Protein AF-A0A961QWP5-F1 (afdb_monomer_lite)

Structure (mmCIF, N/CA/C/O backbone):
data_AF-A0A961QWP5-F1
#
_entry.id   AF-A0A961QWP5-F1
#
loop_
_atom_site.group_PDB
_atom_site.id
_atom_site.type_symbol
_atom_site.label_atom_id
_atom_site.label_alt_id
_atom_site.label_comp_id
_atom_site.label_asym_id
_atom_site.label_entity_id
_atom_site.label_seq_id
_atom_site.pdbx_PDB_ins_code
_atom_site.Cartn_x
_atom_site.Cartn_y
_atom_site.Cartn_z
_atom_site.occupancy
_atom_site.B_iso_or_equiv
_atom_site.auth_seq_id
_atom_site.auth_comp_id
_atom_site.auth_asym_id
_atom_site.auth_atom_id
_atom_site.pdbx_PDB_model_num
ATOM 1 N N . ASN A 1 1 ? -11.222 8.319 4.436 1.00 88.38 1 ASN A N 1
ATOM 2 C CA . ASN A 1 1 ? -12.295 7.533 5.080 1.00 88.38 1 ASN A CA 1
ATOM 3 C C . ASN A 1 1 ? -13.578 7.627 4.243 1.00 88.38 1 ASN A C 1
ATOM 5 O O . ASN A 1 1 ? -14.447 8.426 4.560 1.00 88.38 1 ASN A O 1
ATOM 9 N N . ILE A 1 2 ? -13.669 6.879 3.132 1.00 93.62 2 ILE A N 1
ATOM 10 C CA . ILE A 1 2 ? -14.854 6.896 2.240 1.00 93.62 2 ILE A CA 1
ATOM 11 C C . ILE A 1 2 ? -16.058 6.235 2.928 1.00 93.62 2 ILE A C 1
ATOM 13 O O . ILE A 1 2 ? -17.167 6.757 2.859 1.00 93.62 2 ILE A O 1
ATOM 17 N N . ASN A 1 3 ? -15.812 5.143 3.657 1.00 93.44 3 ASN A N 1
ATOM 18 C CA . ASN A 1 3 ? -16.840 4.331 4.316 1.00 93.44 3 ASN A CA 1
ATOM 19 C C . ASN A 1 3 ? -17.416 4.976 5.587 1.00 93.44 3 ASN A C 1
ATOM 21 O O . ASN A 1 3 ? -18.357 4.441 6.160 1.00 93.44 3 ASN A O 1
ATOM 25 N N . ARG A 1 4 ? -16.859 6.115 6.029 1.00 95.19 4 ARG A N 1
ATOM 26 C CA . ARG A 1 4 ? -17.236 6.824 7.267 1.00 95.19 4 ARG A CA 1
ATOM 27 C C . ARG A 1 4 ? -17.205 5.923 8.507 1.00 95.19 4 ARG A C 1
ATOM 29 O O . ARG A 1 4 ? -18.017 6.084 9.411 1.00 95.19 4 ARG A O 1
ATOM 36 N N . PHE A 1 5 ? -16.268 4.978 8.532 1.00 96.38 5 PHE A N 1
ATOM 37 C CA . PHE A 1 5 ? -16.066 4.099 9.676 1.00 96.38 5 PHE A CA 1
ATOM 38 C C . PHE A 1 5 ? -15.504 4.903 10.848 1.00 96.38 5 PHE A C 1
ATOM 40 O O . PHE A 1 5 ? -14.561 5.674 10.652 1.00 96.38 5 PHE A O 1
ATOM 47 N N . CYS A 1 6 ? -16.098 4.731 12.026 1.00 96.62 6 CYS A N 1
ATOM 48 C CA . CYS A 1 6 ? -15.694 5.374 13.268 1.00 96.62 6 CYS A CA 1
ATOM 49 C C . CYS A 1 6 ? -15.703 4.312 14.363 1.00 96.62 6 CYS A C 1
ATOM 51 O O . CYS A 1 6 ? -16.760 3.749 14.648 1.00 96.62 6 CYS A O 1
ATOM 53 N N . ASP A 1 7 ? -14.546 4.061 14.963 1.00 97.56 7 ASP A N 1
ATOM 54 C CA . ASP A 1 7 ? -14.388 3.074 16.022 1.00 97.56 7 ASP A CA 1
ATOM 55 C C . ASP A 1 7 ? -13.255 3.514 16.972 1.00 97.56 7 ASP A C 1
ATOM 57 O O . ASP A 1 7 ? -12.120 3.697 16.520 1.00 97.56 7 ASP A O 1
ATOM 61 N N . PRO A 1 8 ? -13.537 3.728 18.272 1.00 97.88 8 PRO A N 1
ATOM 62 C CA . PRO A 1 8 ? -12.533 4.227 19.211 1.00 97.88 8 PRO A CA 1
ATOM 63 C C . PRO A 1 8 ? -11.336 3.289 19.412 1.00 97.88 8 PRO A C 1
ATOM 65 O O . PRO A 1 8 ? -10.234 3.765 19.686 1.00 97.88 8 PRO A O 1
ATOM 68 N N . GLU A 1 9 ? -11.535 1.971 19.296 1.00 97.62 9 GLU A N 1
ATOM 69 C CA . GLU A 1 9 ? -10.457 0.986 19.419 1.00 97.62 9 GLU A CA 1
ATOM 70 C C . GLU A 1 9 ? -9.510 1.084 18.219 1.00 97.62 9 GLU A C 1
ATOM 72 O O . GLU A 1 9 ? -8.292 1.176 18.394 1.00 97.62 9 GLU A O 1
ATOM 77 N N . TYR A 1 10 ? -10.066 1.157 17.008 1.00 98.06 10 TYR A N 1
ATOM 78 C CA . TYR A 1 10 ? -9.311 1.383 15.783 1.00 98.06 10 TYR A CA 1
ATOM 79 C C . TYR A 1 10 ? -8.496 2.679 15.858 1.00 98.06 10 TYR A C 1
ATOM 81 O O . TYR A 1 10 ? -7.305 2.679 15.544 1.00 98.06 10 TYR A O 1
ATOM 89 N N . ASP A 1 11 ? -9.111 3.778 16.303 1.00 98.19 11 ASP A N 1
ATOM 90 C CA . ASP A 1 11 ? -8.446 5.080 16.403 1.00 98.19 11 ASP A CA 1
ATOM 91 C C . ASP A 1 11 ? -7.285 5.055 17.410 1.00 98.19 11 ASP A C 1
ATOM 93 O O . ASP A 1 11 ? -6.192 5.549 17.112 1.00 98.19 11 ASP A O 1
ATOM 97 N N . ALA A 1 12 ? -7.480 4.432 18.578 1.00 98.50 12 ALA A N 1
ATOM 98 C CA . ALA A 1 12 ? -6.433 4.273 19.587 1.00 98.50 12 ALA A CA 1
ATOM 99 C C . ALA A 1 12 ? -5.267 3.411 19.074 1.00 98.50 12 ALA A C 1
ATOM 101 O O . ALA A 1 12 ? -4.095 3.768 19.232 1.00 98.50 12 ALA A O 1
ATOM 102 N N . LEU A 1 13 ? -5.580 2.300 18.409 1.00 98.31 13 LEU A N 1
ATOM 103 C CA . LEU A 1 13 ? -4.584 1.389 17.86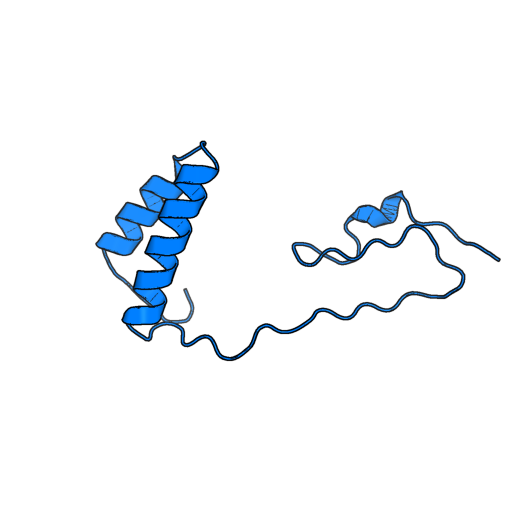1 1.00 98.31 13 LEU A CA 1
ATOM 104 C C . LEU A 1 13 ? -3.821 2.019 16.681 1.00 98.31 13 LEU A C 1
ATOM 106 O O . LEU A 1 13 ? -2.605 1.851 16.550 1.00 98.31 13 LEU A O 1
ATOM 110 N N . HIS A 1 14 ? -4.500 2.812 15.852 1.00 98.12 14 HIS A N 1
ATOM 111 C CA . HIS A 1 14 ? -3.869 3.597 14.797 1.00 98.12 14 HIS A CA 1
ATOM 112 C C . HIS A 1 14 ? -2.949 4.678 15.382 1.00 98.12 14 HIS A C 1
ATOM 114 O O . HIS A 1 14 ? -1.820 4.836 14.914 1.00 98.12 14 HIS A O 1
ATOM 120 N N . ALA A 1 15 ? -3.365 5.373 16.446 1.00 98.44 15 ALA A N 1
ATOM 121 C CA . ALA A 1 15 ? -2.504 6.323 17.147 1.00 98.44 15 ALA A CA 1
ATOM 122 C C . ALA A 1 15 ? -1.222 5.644 17.664 1.00 98.44 15 ALA A C 1
ATOM 124 O O . ALA A 1 15 ? -0.124 6.158 17.437 1.00 98.44 15 ALA A O 1
ATOM 125 N N . GLN A 1 16 ? -1.329 4.445 18.247 1.00 98.31 16 GLN A N 1
ATOM 126 C CA . GLN A 1 16 ? -0.162 3.647 18.634 1.00 98.31 16 GLN A CA 1
ATOM 127 C C . GLN A 1 16 ? 0.736 3.306 17.432 1.00 98.31 16 GLN A C 1
ATOM 129 O O . GLN A 1 16 ? 1.960 3.445 17.520 1.00 98.31 16 GLN A O 1
ATOM 134 N N . LEU A 1 17 ? 0.160 2.911 16.289 1.00 98.31 17 LEU A N 1
ATOM 135 C CA . LEU A 1 17 ? 0.931 2.621 15.074 1.00 98.31 17 LEU A CA 1
ATOM 136 C C . LEU A 1 17 ? 1.781 3.822 14.637 1.00 98.31 17 LEU A C 1
ATOM 138 O O . LEU A 1 17 ? 2.933 3.643 14.236 1.00 98.31 17 LEU A O 1
ATOM 142 N N . THR A 1 18 ? 1.239 5.042 14.717 1.00 98.12 18 THR A N 1
ATOM 143 C CA . THR A 1 18 ? 1.972 6.260 14.322 1.00 98.12 18 THR A CA 1
ATOM 144 C C . THR A 1 18 ? 3.202 6.536 15.186 1.00 98.12 18 THR A C 1
ATOM 146 O O . THR A 1 18 ? 4.159 7.131 14.701 1.00 98.12 18 THR A O 1
ATOM 149 N N . GLN A 1 19 ? 3.212 6.049 16.428 1.00 98.12 19 GLN A N 1
ATOM 150 C CA . GLN A 1 19 ? 4.314 6.220 17.380 1.00 98.12 19 GLN A CA 1
ATOM 151 C C . GLN A 1 19 ? 5.259 5.006 17.440 1.00 98.12 19 GLN A C 1
ATOM 153 O O . GLN A 1 19 ? 6.289 5.048 18.110 1.00 98.12 19 GLN A O 1
ATOM 158 N N . THR A 1 20 ? 4.936 3.913 16.744 1.00 97.88 20 THR A N 1
ATOM 159 C CA . THR A 1 20 ? 5.705 2.663 16.798 1.00 97.88 20 THR A CA 1
ATOM 160 C C . THR A 1 20 ? 6.801 2.641 15.731 1.00 97.88 20 THR A C 1
ATOM 162 O O . THR A 1 20 ? 6.503 2.675 14.536 1.00 97.88 20 THR A O 1
ATOM 165 N N . ALA A 1 21 ? 8.066 2.516 16.146 1.00 97.75 21 ALA A N 1
ATOM 166 C CA . ALA A 1 21 ? 9.218 2.444 15.237 1.00 97.75 21 ALA A CA 1
ATOM 167 C C . ALA A 1 21 ? 9.585 1.013 14.801 1.00 97.75 21 ALA A C 1
ATOM 169 O O . ALA A 1 21 ? 9.950 0.799 13.647 1.00 97.75 21 ALA A O 1
ATOM 170 N N . ASN A 1 22 ? 9.495 0.035 15.709 1.00 98.31 22 ASN A N 1
ATOM 171 C CA . ASN A 1 22 ? 9.895 -1.346 15.433 1.00 98.31 22 ASN A CA 1
ATOM 172 C C . ASN A 1 22 ? 9.011 -1.977 14.336 1.00 98.31 22 ASN A C 1
ATOM 174 O O . ASN A 1 22 ? 7.785 -1.912 14.412 1.00 98.31 22 ASN A O 1
ATOM 178 N N . ILE A 1 23 ? 9.626 -2.582 13.316 1.00 97.69 23 ILE A N 1
ATOM 179 C CA . ILE A 1 23 ? 8.911 -3.034 12.115 1.00 97.69 23 ILE A CA 1
ATOM 180 C C . ILE A 1 23 ? 8.009 -4.242 12.381 1.00 97.69 23 ILE A C 1
ATOM 182 O O . ILE A 1 23 ? 6.907 -4.316 11.834 1.00 97.69 23 ILE A O 1
ATOM 186 N N . GLU A 1 24 ? 8.428 -5.157 13.252 1.00 98.25 24 GLU A N 1
ATOM 187 C CA . GLU A 1 24 ? 7.641 -6.328 13.630 1.00 98.25 24 GLU A CA 1
ATOM 188 C C . GLU A 1 24 ? 6.371 -5.907 14.376 1.00 98.25 24 GLU A C 1
ATOM 190 O O . GLU A 1 24 ? 5.274 -6.377 14.059 1.00 98.25 24 GLU A O 1
ATOM 195 N N . GLU A 1 25 ? 6.504 -4.957 15.302 1.00 98.25 25 GLU A N 1
ATOM 196 C CA . GLU A 1 25 ? 5.396 -4.414 16.082 1.00 98.25 25 GLU A CA 1
ATOM 197 C C . GLU A 1 25 ? 4.446 -3.582 15.216 1.00 98.25 25 GLU A C 1
ATOM 199 O O . GLU A 1 25 ? 3.227 -3.744 15.301 1.00 98.25 25 GLU A O 1
ATOM 204 N N . ARG A 1 26 ? 4.977 -2.772 14.288 1.00 98.31 26 ARG A N 1
ATOM 205 C CA . ARG A 1 26 ? 4.154 -2.110 13.261 1.00 98.31 26 ARG A CA 1
ATOM 206 C C . ARG A 1 26 ? 3.359 -3.1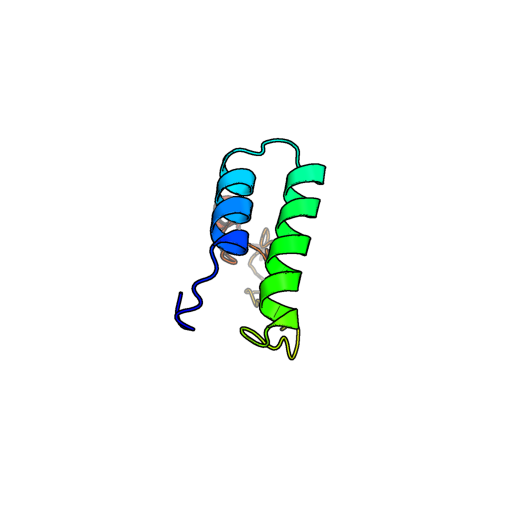31 12.453 1.00 98.31 26 ARG A C 1
ATOM 208 O O . ARG A 1 26 ? 2.171 -2.930 12.219 1.00 98.31 26 ARG A O 1
ATOM 215 N N . GLY A 1 27 ? 3.996 -4.232 12.052 1.00 98.31 27 GLY A N 1
ATOM 216 C CA . GLY A 1 27 ? 3.344 -5.319 11.328 1.00 98.31 27 GLY A CA 1
ATOM 217 C C . GLY A 1 27 ? 2.231 -5.986 12.140 1.00 98.31 27 GLY A C 1
ATOM 218 O O . GLY A 1 27 ? 1.167 -6.274 11.592 1.00 98.31 27 GLY A O 1
ATOM 219 N N . ARG A 1 28 ? 2.442 -6.205 13.445 1.00 98.56 28 ARG A N 1
ATOM 220 C CA . ARG A 1 28 ? 1.420 -6.739 14.359 1.00 98.56 28 ARG A CA 1
ATOM 221 C C . ARG A 1 28 ? 0.213 -5.806 14.445 1.00 98.56 28 ARG A C 1
ATOM 223 O O . ARG A 1 28 ? -0.914 -6.264 14.274 1.00 98.56 28 ARG A O 1
ATOM 230 N N . ILE A 1 29 ? 0.453 -4.515 14.663 1.00 98.62 29 ILE A N 1
ATOM 231 C CA . ILE A 1 29 ? -0.601 -3.504 14.773 1.00 98.62 29 ILE A CA 1
ATOM 232 C C . ILE A 1 29 ? -1.367 -3.356 13.449 1.00 98.62 29 ILE A C 1
ATOM 234 O O . ILE A 1 29 ? -2.594 -3.330 13.452 1.00 98.62 29 ILE A O 1
ATOM 238 N N . ALA A 1 30 ? -0.669 -3.315 12.310 1.00 98.19 30 ALA A N 1
ATOM 239 C CA . ALA A 1 30 ? -1.297 -3.191 10.994 1.00 98.19 30 ALA A CA 1
ATOM 240 C C . ALA A 1 30 ? -2.241 -4.363 10.672 1.00 98.19 30 ALA A C 1
ATOM 242 O O . ALA A 1 30 ? -3.308 -4.140 10.102 1.00 98.19 30 ALA A O 1
ATOM 243 N N . ARG A 1 31 ? -1.883 -5.595 11.068 1.00 98.31 31 ARG A N 1
ATOM 244 C CA . ARG A 1 31 ? -2.774 -6.761 10.944 1.00 98.31 31 ARG A CA 1
ATOM 245 C C . ARG A 1 31 ? -4.011 -6.624 11.827 1.00 98.31 31 ARG A C 1
ATOM 247 O O . ARG A 1 31 ? -5.109 -6.780 11.320 1.00 98.31 31 ARG A O 1
ATOM 254 N N . ALA A 1 32 ? -3.847 -6.225 13.088 1.00 98.38 32 ALA A N 1
ATOM 255 C CA . ALA A 1 32 ? -4.981 -6.016 13.991 1.00 98.38 32 ALA A CA 1
ATOM 256 C C . ALA A 1 32 ? -5.943 -4.916 13.492 1.00 98.38 32 ALA A C 1
ATOM 258 O O . ALA A 1 32 ? -7.157 -5.099 13.516 1.00 98.38 32 ALA A O 1
ATOM 259 N N . LEU A 1 33 ? -5.421 -3.805 12.956 1.00 98.50 33 LEU A N 1
ATOM 260 C CA . LEU A 1 33 ? -6.243 -2.776 12.303 1.00 98.50 33 LEU A CA 1
ATOM 261 C C . LEU A 1 33 ? -6.992 -3.336 11.083 1.00 98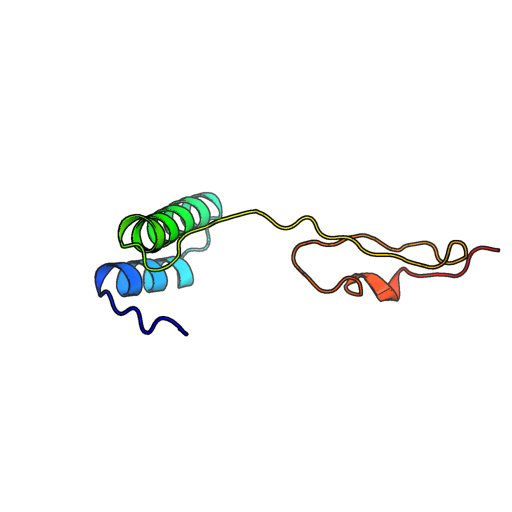.50 33 LEU A C 1
ATOM 263 O O . LEU A 1 33 ? -8.173 -3.047 10.895 1.00 98.50 33 LEU A O 1
ATOM 267 N N . ASN A 1 34 ? -6.328 -4.147 10.253 1.00 97.88 34 ASN A N 1
ATOM 268 C CA . ASN A 1 34 ? -6.976 -4.808 9.121 1.00 97.88 34 ASN A CA 1
ATOM 269 C C . ASN A 1 34 ? -8.095 -5.757 9.575 1.00 97.88 34 ASN A C 1
ATOM 271 O O . ASN A 1 34 ? -9.185 -5.701 9.007 1.00 97.88 34 ASN A O 1
ATOM 275 N N . ASP A 1 35 ? -7.853 -6.555 10.616 1.00 98.12 35 ASP A N 1
ATOM 276 C CA . ASP A 1 35 ? -8.835 -7.482 11.175 1.00 98.12 35 ASP A CA 1
ATOM 277 C C . ASP A 1 35 ? -10.097 -6.738 11.633 1.00 98.12 35 ASP A C 1
ATOM 279 O O . ASP A 1 35 ? -11.197 -7.143 11.265 1.00 98.12 35 ASP A O 1
ATOM 283 N N . ILE A 1 36 ? -9.971 -5.597 12.325 1.00 97.81 36 ILE A N 1
ATOM 284 C CA . ILE A 1 36 ? -11.130 -4.773 12.720 1.00 97.81 36 ILE A CA 1
ATOM 285 C C . ILE A 1 36 ? -11.977 -4.391 11.495 1.00 97.81 36 ILE A C 1
ATOM 287 O O . ILE A 1 36 ? -13.200 -4.531 11.520 1.00 97.81 36 ILE A O 1
ATOM 291 N N . LEU A 1 37 ? -11.355 -3.938 10.402 1.00 97.56 37 LEU A N 1
ATOM 292 C CA . LEU A 1 37 ? -12.087 -3.513 9.202 1.00 97.56 37 LEU A CA 1
ATOM 293 C C . LEU A 1 37 ? -12.769 -4.680 8.480 1.00 97.56 37 LEU A C 1
ATOM 295 O O . LEU A 1 37 ? -13.900 -4.536 8.008 1.00 97.56 37 LEU A O 1
ATOM 299 N N . VAL A 1 38 ? -12.078 -5.817 8.372 1.00 97.25 38 VAL A N 1
ATOM 300 C CA . VAL A 1 38 ? -12.568 -6.996 7.648 1.00 97.25 38 VAL A CA 1
ATOM 301 C C . VAL A 1 38 ? -13.669 -7.701 8.440 1.00 97.25 38 VAL A C 1
ATOM 303 O O . VAL A 1 38 ? -14.710 -8.020 7.870 1.00 97.25 38 VAL A O 1
ATOM 306 N N . GLN A 1 39 ? -13.491 -7.889 9.752 1.00 97.00 39 GLN A N 1
ATOM 307 C CA . GLN A 1 39 ? -14.465 -8.581 10.606 1.00 97.00 39 GLN A CA 1
ATOM 308 C C . GLN A 1 39 ? -15.746 -7.764 10.834 1.00 97.00 39 GLN A C 1
ATOM 310 O O . GLN A 1 39 ? -16.812 -8.341 11.031 1.00 97.00 39 GLN A O 1
ATOM 315 N N . ASN A 1 40 ? -15.676 -6.431 10.743 1.00 96.69 40 ASN A N 1
ATOM 316 C CA . ASN A 1 40 ? -16.857 -5.559 10.767 1.00 96.69 40 ASN A CA 1
ATOM 317 C C . ASN A 1 40 ? -17.463 -5.309 9.373 1.00 96.69 40 ASN A C 1
ATOM 319 O O . ASN A 1 40 ? -18.346 -4.464 9.231 1.00 96.69 40 ASN A O 1
ATOM 323 N N . PHE A 1 41 ? -16.991 -6.009 8.333 1.00 95.69 41 PHE A N 1
ATOM 324 C CA . PHE A 1 41 ? -17.463 -5.880 6.947 1.00 95.69 41 PHE A CA 1
ATOM 325 C C . PHE A 1 41 ? -17.403 -4.448 6.382 1.00 95.69 41 PHE A C 1
ATOM 327 O O . PHE A 1 41 ? -18.113 -4.107 5.436 1.00 95.69 41 PHE A O 1
ATOM 334 N N . VAL A 1 42 ? -16.521 -3.607 6.929 1.00 97.00 42 VAL A N 1
ATOM 335 C CA . VAL A 1 42 ? -16.293 -2.232 6.461 1.00 97.00 42 VAL A CA 1
ATOM 336 C C . VAL A 1 42 ? -15.607 -2.248 5.099 1.00 97.00 42 VAL A C 1
ATOM 338 O O . VAL A 1 42 ? -15.887 -1.414 4.238 1.00 97.00 42 VAL A O 1
ATOM 341 N N . VAL A 1 43 ? -14.689 -3.198 4.906 1.00 94.94 43 VAL A N 1
ATOM 342 C CA . VAL A 1 43 ? -14.042 -3.493 3.627 1.00 94.94 43 VAL A CA 1
ATOM 343 C C . VAL A 1 43 ? -14.057 -5.002 3.432 1.00 94.94 43 VAL A C 1
ATOM 345 O O . VAL A 1 43 ? -13.502 -5.736 4.244 1.00 94.94 43 VAL A O 1
ATOM 348 N N . VAL A 1 44 ? -14.658 -5.461 2.334 1.00 95.44 44 VAL A N 1
ATOM 349 C CA . VAL A 1 44 ? -14.638 -6.873 1.935 1.00 95.44 44 VAL A CA 1
ATOM 350 C C . VAL A 1 44 ? -13.587 -7.042 0.834 1.00 95.44 44 VAL A C 1
ATOM 352 O O . VAL A 1 44 ? -13.820 -6.593 -0.293 1.00 95.44 44 VAL A O 1
ATOM 355 N N . PRO A 1 45 ? -12.412 -7.627 1.128 1.00 93.44 45 PRO A N 1
ATOM 356 C CA . PRO A 1 45 ? -11.396 -7.857 0.110 1.00 93.44 45 PRO A CA 1
ATOM 357 C C . PRO A 1 45 ? -11.897 -8.906 -0.890 1.00 93.44 45 PRO A C 1
ATOM 359 O O . PRO A 1 45 ? -12.403 -9.953 -0.498 1.00 93.44 45 PRO A O 1
ATOM 362 N N . LEU A 1 46 ? -11.767 -8.615 -2.186 1.00 94.75 46 LEU A N 1
ATOM 363 C CA . LEU A 1 46 ? -12.235 -9.505 -3.256 1.00 94.75 46 LEU A CA 1
ATOM 364 C C . LEU A 1 46 ? -11.072 -10.212 -3.948 1.00 94.75 46 LEU A C 1
ATOM 366 O O . LEU A 1 46 ? -11.005 -11.435 -3.972 1.00 94.75 46 LEU A O 1
ATOM 370 N N . VAL A 1 47 ? -10.164 -9.430 -4.530 1.00 94.06 47 VAL A N 1
ATOM 371 C CA . VAL A 1 47 ? -9.021 -9.925 -5.297 1.00 94.06 47 VAL A CA 1
ATOM 372 C C . VAL A 1 47 ? -7.834 -8.993 -5.109 1.00 94.06 47 VAL A C 1
ATOM 374 O O . VAL A 1 47 ? -8.008 -7.773 -5.050 1.00 94.06 47 VAL A O 1
ATOM 377 N N . ASP A 1 48 ? -6.635 -9.566 -5.073 1.00 90.88 48 ASP A N 1
ATOM 378 C CA . ASP A 1 48 ? -5.412 -8.810 -5.311 1.00 90.88 48 ASP A CA 1
ATOM 379 C C . ASP A 1 48 ? -5.235 -8.608 -6.822 1.00 90.88 48 ASP A C 1
ATOM 381 O O . ASP A 1 48 ? -5.327 -9.555 -7.609 1.00 90.88 48 ASP A O 1
ATOM 385 N N . ARG A 1 49 ? -5.044 -7.357 -7.247 1.00 89.25 49 ARG A N 1
ATOM 386 C CA . ARG A 1 49 ? -4.903 -7.016 -8.665 1.00 89.25 49 ARG A CA 1
ATOM 387 C C . ARG A 1 49 ? -3.425 -6.962 -9.012 1.00 89.25 49 ARG A C 1
ATOM 389 O O . ARG A 1 49 ? -2.739 -6.013 -8.644 1.00 89.25 49 ARG A O 1
ATOM 396 N N . GLY A 1 50 ? -2.968 -7.941 -9.790 1.00 87.56 50 GLY A N 1
ATOM 397 C CA . GLY A 1 50 ? -1.618 -7.930 -10.349 1.00 87.56 50 GLY A CA 1
ATOM 398 C C . GLY A 1 50 ? -1.336 -6.634 -11.115 1.00 87.56 50 GLY A C 1
ATOM 399 O O . GLY A 1 50 ? -2.194 -6.129 -11.846 1.00 87.56 50 GLY A O 1
ATOM 400 N N . ARG A 1 51 ? -0.128 -6.091 -10.942 1.00 87.50 51 ARG A N 1
ATOM 401 C CA . ARG A 1 51 ? 0.307 -4.873 -11.630 1.00 87.50 51 ARG A CA 1
ATOM 402 C C . ARG A 1 51 ? 1.027 -5.218 -12.926 1.00 87.50 51 ARG A C 1
ATOM 404 O O . ARG A 1 51 ? 1.914 -6.067 -12.932 1.00 87.50 51 ARG A O 1
ATOM 411 N N . VAL A 1 52 ? 0.646 -4.543 -14.006 1.00 88.69 52 VAL A N 1
ATOM 412 C CA . VAL A 1 52 ? 1.211 -4.745 -15.341 1.00 88.69 52 VAL A CA 1
ATOM 413 C C . VAL A 1 52 ? 1.708 -3.405 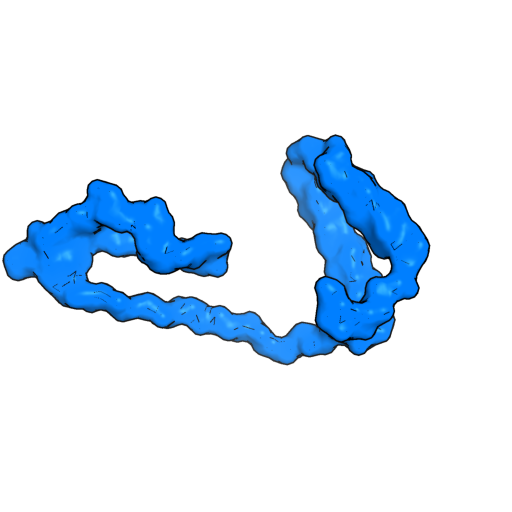-15.861 1.00 88.69 52 VAL A C 1
ATOM 415 O O . VAL A 1 52 ? 0.907 -2.497 -16.071 1.00 88.69 52 VAL A O 1
ATOM 418 N N . ASP A 1 53 ? 3.013 -3.324 -16.103 1.00 88.75 53 ASP A N 1
ATOM 419 C CA . ASP A 1 53 ? 3.666 -2.162 -16.698 1.00 88.75 53 ASP A CA 1
ATOM 420 C C . ASP A 1 53 ? 4.307 -2.575 -18.028 1.00 88.75 53 ASP A C 1
ATOM 422 O O . ASP A 1 53 ? 4.858 -3.670 -18.157 1.00 88.75 53 ASP A O 1
ATOM 426 N N . ALA A 1 54 ? 4.253 -1.683 -19.015 1.00 91.69 54 ALA A N 1
ATOM 427 C CA . ALA A 1 54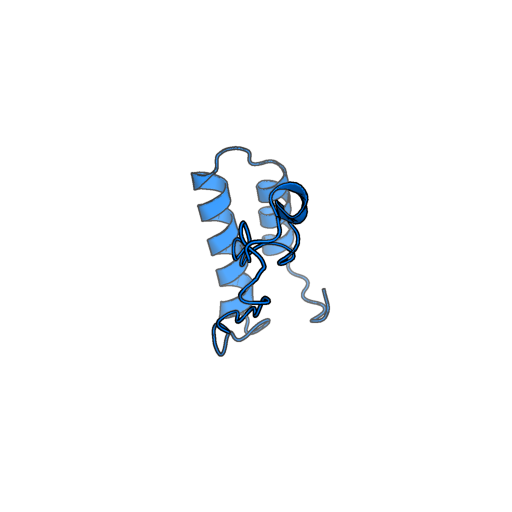 ? 4.914 -1.857 -20.301 1.00 91.69 54 ALA A CA 1
ATOM 428 C C . ALA A 1 54 ? 5.902 -0.711 -20.536 1.00 91.69 54 ALA A C 1
ATOM 430 O O . ALA A 1 54 ? 5.618 0.446 -20.225 1.00 91.69 54 ALA A O 1
ATOM 431 N N . HIS A 1 55 ? 7.054 -1.034 -21.117 1.00 93.75 55 HIS A N 1
ATOM 432 C CA . HIS A 1 55 ? 8.046 -0.065 -21.568 1.00 93.75 55 HIS A CA 1
ATOM 433 C C . HIS A 1 55 ? 8.559 -0.442 -22.961 1.00 93.75 55 HIS A C 1
ATOM 435 O O . HIS A 1 55 ? 8.371 -1.563 -23.427 1.00 93.75 55 HIS A O 1
ATOM 441 N N . ALA A 1 56 ? 9.179 0.514 -23.654 1.00 96.38 56 ALA A N 1
ATOM 442 C CA . ALA A 1 56 ? 9.754 0.265 -24.973 1.00 96.38 56 ALA A CA 1
ATOM 443 C C . ALA A 1 56 ? 10.942 -0.706 -24.877 1.00 96.38 56 ALA A C 1
ATOM 445 O O . ALA A 1 56 ? 11.783 -0.532 -24.006 1.00 96.38 56 ALA A O 1
ATOM 446 N N . ASN A 1 57 ? 11.085 -1.643 -25.820 1.00 96.06 57 ASN A N 1
ATOM 447 C CA . ASN A 1 57 ? 12.227 -2.578 -25.852 1.00 96.06 57 ASN A CA 1
ATOM 448 C C . ASN A 1 57 ? 13.590 -1.865 -25.897 1.00 96.06 57 ASN A C 1
ATOM 450 O O . ASN A 1 57 ? 14.582 -2.378 -25.396 1.00 96.06 57 ASN A O 1
ATOM 454 N N . SER A 1 58 ? 13.620 -0.655 -26.461 1.00 97.69 58 SER A N 1
ATOM 455 C CA . SER A 1 58 ? 14.800 0.208 -26.527 1.00 97.69 58 SER A CA 1
ATOM 456 C C . SER A 1 58 ? 15.072 0.980 -25.220 1.00 97.69 58 SER A C 1
ATOM 458 O O . SER A 1 58 ? 15.772 1.992 -25.244 1.00 97.69 58 SER A O 1
ATOM 460 N N . LEU A 1 59 ? 14.389 0.670 -24.116 1.00 96.75 59 LEU A N 1
ATOM 461 C CA . LEU A 1 59 ? 14.469 1.394 -22.844 1.00 96.75 59 LEU A CA 1
ATOM 462 C C . LEU A 1 59 ? 14.837 0.413 -21.732 1.00 96.75 59 LEU A C 1
ATOM 464 O O . LEU A 1 59 ? 14.031 -0.429 -21.346 1.00 96.75 59 LEU A O 1
ATOM 468 N N . ALA A 1 60 ? 16.053 0.547 -21.214 1.00 96.44 60 ALA A N 1
ATOM 469 C CA . ALA A 1 60 ? 16.574 -0.275 -20.134 1.00 96.44 60 ALA A CA 1
ATOM 470 C C . ALA A 1 60 ? 16.591 0.490 -18.803 1.00 96.44 60 ALA A C 1
ATOM 472 O O . ALA A 1 60 ? 16.373 1.702 -18.748 1.00 96.44 60 ALA A O 1
ATOM 473 N N . GLY A 1 61 ? 16.839 -0.242 -17.715 1.00 95.69 61 GLY A N 1
ATOM 474 C CA . GLY A 1 61 ? 16.858 0.300 -16.352 1.00 95.69 61 GLY A CA 1
ATOM 475 C C . GLY A 1 61 ? 15.480 0.399 -15.692 1.00 95.69 61 GLY A C 1
ATOM 476 O O . GLY A 1 61 ? 15.403 0.742 -14.517 1.00 95.69 61 GLY A O 1
ATOM 477 N N . VAL A 1 62 ? 14.391 0.056 -16.388 1.00 95.38 62 VAL A N 1
ATOM 478 C CA . VAL A 1 62 ? 13.033 0.071 -15.820 1.00 95.38 62 VAL A CA 1
ATOM 479 C C . VAL A 1 62 ? 12.882 -1.025 -14.765 1.00 95.38 62 VAL A C 1
ATOM 481 O O . VAL A 1 62 ? 13.120 -2.201 -15.041 1.00 95.38 62 VAL A O 1
ATOM 484 N N . ARG A 1 63 ? 12.454 -0.655 -13.552 1.00 93.56 63 ARG A N 1
ATOM 485 C CA . ARG A 1 63 ? 12.189 -1.599 -12.457 1.00 93.56 63 ARG A CA 1
ATOM 486 C C . ARG A 1 63 ? 10.755 -1.451 -11.969 1.00 93.56 63 ARG A C 1
ATOM 488 O O . ARG A 1 63 ? 10.399 -0.413 -11.416 1.00 93.56 63 ARG A O 1
ATOM 495 N N . LEU A 1 64 ? 9.960 -2.511 -12.119 1.00 90.94 64 LEU A N 1
ATOM 496 C CA . LEU A 1 64 ? 8.594 -2.548 -11.599 1.00 90.94 64 LEU A CA 1
ATOM 497 C C . LEU A 1 64 ? 8.604 -2.364 -10.076 1.00 90.94 64 LEU A C 1
ATOM 499 O O . LEU A 1 64 ? 9.272 -3.107 -9.355 1.00 90.94 64 LEU A O 1
ATOM 503 N N . ASN A 1 65 ? 7.825 -1.397 -9.601 1.00 89.12 65 ASN A N 1
ATOM 504 C CA . ASN A 1 65 ? 7.546 -1.190 -8.188 1.00 89.12 65 ASN A CA 1
ATOM 505 C C . ASN A 1 65 ? 6.032 -1.236 -7.968 1.00 89.12 65 ASN A C 1
ATOM 507 O O . ASN A 1 65 ? 5.275 -0.501 -8.597 1.00 89.12 65 ASN A O 1
ATOM 511 N N . VAL A 1 66 ? 5.582 -2.126 -7.086 1.00 87.44 66 VAL A N 1
ATOM 512 C CA . VAL A 1 66 ? 4.158 -2.314 -6.761 1.00 87.44 66 VAL A CA 1
ATOM 513 C C . VAL A 1 66 ? 3.683 -1.420 -5.610 1.00 87.44 66 VAL A C 1
ATOM 515 O O . VAL A 1 66 ? 2.490 -1.371 -5.335 1.00 87.44 66 VAL A O 1
ATOM 518 N N . TRP A 1 67 ? 4.602 -0.685 -4.978 1.00 84.75 67 TRP A N 1
ATOM 519 C CA . TRP A 1 67 ? 4.350 0.195 -3.835 1.00 84.75 67 TRP A CA 1
ATOM 520 C C . TRP A 1 67 ? 4.407 1.695 -4.174 1.00 84.75 67 TRP A C 1
ATOM 522 O O . TRP A 1 67 ? 3.965 2.504 -3.366 1.00 84.75 67 TRP A O 1
ATOM 532 N N . ASP A 1 68 ? 4.921 2.077 -5.349 1.00 83.81 68 ASP A N 1
ATOM 533 C CA . ASP A 1 68 ? 5.070 3.477 -5.799 1.00 83.81 68 ASP A CA 1
ATOM 534 C C . ASP A 1 68 ? 4.710 3.619 -7.295 1.00 83.81 68 ASP A C 1
ATOM 536 O O . ASP A 1 68 ? 4.267 2.667 -7.933 1.00 83.81 68 ASP A O 1
ATOM 540 N N . SER A 1 69 ? 4.872 4.795 -7.892 1.00 86.94 69 SER A N 1
ATOM 541 C CA . SER A 1 69 ? 4.835 5.009 -9.336 1.00 86.94 69 SER A CA 1
ATOM 542 C C . SER A 1 69 ? 5.839 4.109 -10.061 1.00 86.94 69 SER A C 1
ATOM 544 O O . SER A 1 69 ? 6.963 3.910 -9.599 1.00 86.94 69 SER A O 1
ATOM 546 N N . GLY A 1 70 ? 5.485 3.644 -11.263 1.00 88.62 70 GLY A N 1
ATOM 547 C CA . GLY A 1 70 ? 6.429 2.960 -12.156 1.00 88.62 70 GLY A CA 1
ATOM 548 C C . GLY A 1 70 ? 7.637 3.829 -12.541 1.00 88.62 70 GLY A C 1
ATOM 549 O O . GLY A 1 70 ? 8.634 3.308 -13.022 1.00 88.62 70 GLY A O 1
ATOM 550 N N . LEU A 1 71 ? 7.580 5.143 -12.286 1.00 92.56 71 LEU A N 1
ATOM 551 C CA . LEU A 1 71 ? 8.651 6.108 -12.557 1.00 92.56 71 LEU A CA 1
ATOM 552 C C . LEU A 1 71 ? 9.604 6.338 -11.372 1.00 92.56 71 LEU A C 1
ATOM 554 O O . LEU A 1 71 ? 10.474 7.202 -11.468 1.00 92.56 71 LEU A O 1
ATOM 558 N N . TRP A 1 72 ? 9.456 5.614 -10.257 1.00 94.38 72 TRP A N 1
ATOM 559 C CA . TRP A 1 72 ? 10.250 5.833 -9.036 1.00 94.38 72 TRP A CA 1
ATOM 560 C C . TRP A 1 72 ? 11.771 5.822 -9.280 1.00 94.38 72 TRP A C 1
ATOM 562 O O . TRP A 1 72 ? 12.506 6.516 -8.582 1.00 94.38 72 TRP A O 1
ATOM 572 N N . ASN A 1 73 ? 12.240 5.068 -10.283 1.00 95.38 73 ASN A N 1
ATOM 573 C CA . ASN A 1 73 ? 13.651 4.964 -10.650 1.00 95.38 73 ASN A CA 1
ATOM 574 C C . ASN A 1 73 ? 13.984 5.554 -12.028 1.00 95.38 73 ASN A C 1
ATOM 576 O O . ASN A 1 73 ? 14.936 5.118 -12.670 1.00 95.38 73 ASN A O 1
ATOM 580 N N . ILE A 1 74 ? 13.222 6.546 -12.498 1.00 96.00 74 ILE A N 1
ATOM 581 C CA . ILE A 1 74 ? 13.419 7.136 -13.834 1.00 96.00 74 ILE A CA 1
ATOM 582 C C . ILE A 1 74 ? 14.842 7.673 -14.071 1.00 96.00 74 ILE A C 1
ATOM 584 O O . ILE A 1 74 ? 15.304 7.704 -15.207 1.00 96.00 74 ILE A O 1
ATOM 588 N N . ALA A 1 75 ? 15.560 8.055 -13.010 1.00 97.62 75 ALA A N 1
ATOM 589 C CA . ALA A 1 75 ? 16.951 8.504 -13.092 1.00 97.62 75 ALA A CA 1
ATOM 590 C C . ALA A 1 75 ? 17.923 7.421 -13.608 1.00 97.62 75 ALA A C 1
ATOM 592 O O . ALA A 1 75 ? 18.955 7.766 -14.176 1.00 97.62 75 ALA A O 1
ATOM 593 N N . ASP A 1 76 ? 17.585 6.136 -13.457 1.00 97.44 76 ASP A N 1
ATOM 594 C CA . ASP A 1 76 ? 18.411 5.008 -13.917 1.00 97.44 76 ASP A CA 1
ATOM 595 C C . ASP A 1 76 ? 18.120 4.613 -15.377 1.00 97.44 76 ASP A C 1
ATOM 597 O O . ASP A 1 76 ? 18.768 3.728 -15.953 1.00 97.44 76 ASP A O 1
ATOM 601 N N . TRP A 1 77 ? 17.092 5.212 -15.978 1.00 97.06 77 TRP A N 1
ATOM 602 C CA . TRP A 1 77 ? 16.594 4.798 -17.280 1.00 97.06 77 TRP A CA 1
ATOM 603 C C . TRP A 1 77 ? 17.489 5.315 -18.398 1.00 97.06 77 TRP A C 1
ATOM 605 O O . TRP A 1 77 ? 17.923 6.467 -18.405 1.00 97.06 77 TRP A O 1
ATOM 615 N N . HIS A 1 78 ? 17.723 4.471 -19.398 1.00 98.06 78 HIS A N 1
ATOM 616 C CA . HIS A 1 78 ? 18.542 4.833 -20.548 1.00 98.06 78 HIS A CA 1
ATOM 617 C C . HIS A 1 78 ? 18.124 4.066 -21.801 1.00 98.06 78 HIS A C 1
ATOM 619 O O . HIS A 1 78 ? 17.493 3.009 -21.739 1.00 98.06 78 HIS A O 1
ATOM 625 N N . ARG A 1 79 ? 18.465 4.621 -22.968 1.00 97.94 79 ARG A N 1
ATOM 626 C CA . ARG A 1 79 ? 18.179 3.986 -24.256 1.00 97.94 79 ARG A CA 1
ATOM 627 C C . ARG A 1 79 ? 19.184 2.875 -24.546 1.00 97.94 79 ARG A C 1
ATOM 629 O O . ARG A 1 79 ? 20.385 3.075 -24.394 1.00 97.94 79 ARG A O 1
ATOM 636 N N . VAL A 1 80 ? 18.671 1.749 -25.022 1.00 95.00 80 VAL A N 1
ATOM 637 C CA . VAL A 1 80 ? 19.431 0.655 -25.636 1.00 95.00 80 VAL A CA 1
ATOM 638 C C . VAL A 1 80 ? 18.955 0.515 -27.084 1.00 95.00 80 VAL A C 1
ATOM 640 O O . VAL A 1 80 ? 17.782 0.777 -27.349 1.00 95.00 80 VAL A O 1
ATOM 643 N N . GLN A 1 81 ? 19.875 0.250 -28.019 1.00 80.06 81 GLN A N 1
ATOM 644 C CA . GLN A 1 81 ? 19.571 0.189 -29.460 1.00 80.06 81 GLN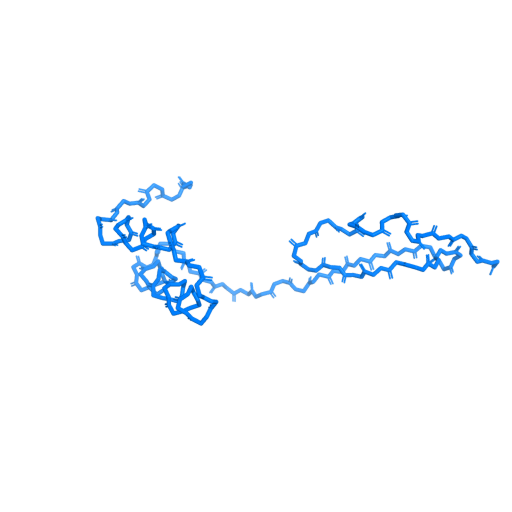 A CA 1
ATOM 645 C C . GLN A 1 81 ? 18.540 -0.891 -29.786 1.00 80.06 81 GLN A C 1
ATOM 647 O O . GLN A 1 81 ? 18.639 -1.988 -29.194 1.00 80.06 81 GLN A O 1
#

Sequence (81 aa):
NINRFCDPEYDALHAQLTQTANIEERGRIARALNDILVQNFVVVPLVDRGRVDAHANSLAGVRLNVWDSGLWNIADWHRVQ

Radius of gyration: 18.98 Å; chains: 1; bounding box: 37×18×49 Å

pLDDT: mean 95.08, std 4.1, range [80.06, 98.62]

Foldseek 3Di:
DVLPDDDPVLVVLVVVLVVDDDPVVVVVSVVVNVCVCCVVVSDPDDDDDDDDDDDDPQKPPQDDDPVDDSCPRVVRIDGHD

Secondary structure (DSSP, 8-state):
--S----HHHHHHHHHHHH---HHHHHHHHHHHHHHHHHTTSS-------------TTEE-----SSS-TTTTGGG-EE--